Protein AF-A0A8J9ZWQ8-F1 (afdb_monomer)

Radius of gyration: 16.85 Å; Cα contacts (8 Å, |Δi|>4): 138; chains: 1; bounding box: 44×44×44 Å

Solvent-accessible surface area (backbone atoms only — not comparable to full-atom values): 8724 Å² total; per-residue (Å²): 135,84,80,81,70,55,63,13,58,52,50,50,51,45,38,50,33,54,51,45,50,61,70,50,85,50,65,69,58,27,54,50,35,48,54,53,41,52,55,50,52,50,56,45,47,76,70,72,50,76,64,68,82,73,40,86,46,36,65,58,46,37,50,35,52,33,36,50,51,52,41,52,53,52,48,54,55,27,60,79,69,71,50,80,50,73,67,45,54,34,42,59,53,44,54,59,56,47,48,51,49,45,53,51,44,27,49,54,38,24,62,74,72,48,87,81,77,92,82,64,91,63,68,82,68,89,62,69,47,64,57,50,56,28,44,78,53,74,34,52,66,50,51,55,61,40,68,56,76,75,82,125

Organism: Branchiostoma lanceolatum (NCBI:txid7740)

InterPro domains:
  IPR046163 Protein of unknown function DUF6165 [PF19662] (1-107)

pLDDT: mean 86.69, std 17.18, range [30.56, 98.44]

Foldseek 3Di:
DPPDDQPLVLLLLLLLLVVCLQPDPDVVSNVVSVVVNVVSQVVCVVVVDDRSCPQPLNVLSNLLSLLLVLLVVVLVVCVVVVNCDLVNVLSVQLNVLSVVVSVLSSVVSSCVGDDDDPDPPPPSDPRQGNCRSCVVSVNNVSSVSSPDRPPD

Nearest PDB structures (foldseek):
  1x91-assembly1_A  TM=2.378E-01  e=3.307E+00  Arabidopsis thaliana

Secondary structure (DSSP, 8-state):
------HHHHHHHHHHHHHHHHH---HHHHHHHHHHHHHHHHHHHHTTPPPGGGSTTHHHHHHHHHHHHHHHHHHHHHHHHT--SHHHHHHHHHHHHHHHHHHHHHHHHHHHHSS-----------PPPHHHHHHHTT-HHHHHHHH-----

Mean predicted aligned error: 6.16 Å

Structure (mmCIF, N/CA/C/O backbone):
data_AF-A0A8J9ZWQ8-F1
#
_entry.id   AF-A0A8J9ZWQ8-F1
#
loop_
_atom_site.group_PDB
_atom_site.id
_atom_site.type_symbol
_atom_site.label_atom_id
_atom_site.label_alt_id
_atom_site.label_comp_id
_atom_site.label_asym_id
_atom_site.label_entity_id
_atom_site.label_seq_id
_atom_site.pdbx_PDB_ins_code
_atom_site.Cartn_x
_atom_site.Cartn_y
_atom_site.Cartn_z
_atom_site.occupancy
_atom_site.B_iso_or_equiv
_atom_site.auth_seq_id
_atom_site.auth_comp_id
_atom_site.auth_asym_id
_atom_site.auth_atom_id
_atom_site.pdbx_PDB_model_num
ATOM 1 N N . MET A 1 1 ? 25.345 -6.148 -2.753 1.00 35.50 1 MET A N 1
ATOM 2 C CA . MET A 1 1 ? 24.313 -7.164 -3.053 1.00 35.50 1 MET A CA 1
ATOM 3 C C . MET A 1 1 ? 23.105 -6.445 -3.649 1.00 35.50 1 MET A C 1
ATOM 5 O O . MET A 1 1 ? 22.425 -5.748 -2.911 1.00 35.50 1 MET A O 1
ATOM 9 N N . LYS A 1 2 ? 22.891 -6.487 -4.974 1.00 43.28 2 LYS A N 1
ATOM 10 C CA . LYS A 1 2 ? 21.659 -5.942 -5.577 1.00 43.28 2 LYS A CA 1
ATOM 11 C C . LYS A 1 2 ? 20.569 -6.990 -5.384 1.00 43.28 2 LYS A C 1
ATOM 13 O O . LYS A 1 2 ? 20.572 -7.996 -6.087 1.00 43.28 2 LYS A O 1
ATOM 18 N N . VAL A 1 3 ? 19.697 -6.792 -4.400 1.00 38.78 3 VAL A N 1
ATOM 19 C CA . VAL A 1 3 ? 18.473 -7.591 -4.287 1.00 38.78 3 VAL A CA 1
ATOM 20 C C . VAL A 1 3 ? 17.659 -7.308 -5.550 1.00 38.78 3 VAL A C 1
ATOM 22 O O . VAL A 1 3 ? 17.254 -6.170 -5.777 1.00 38.78 3 VAL A O 1
ATOM 25 N N . LYS A 1 4 ? 17.496 -8.313 -6.417 1.00 70.12 4 LYS A N 1
ATOM 26 C CA . LYS A 1 4 ? 16.551 -8.234 -7.534 1.00 70.12 4 LYS A CA 1
ATOM 27 C C . LYS A 1 4 ? 15.160 -8.419 -6.939 1.00 70.12 4 LYS A C 1
ATOM 29 O O . LYS A 1 4 ? 14.829 -9.521 -6.516 1.00 70.12 4 LYS A O 1
ATOM 34 N N . LEU A 1 5 ? 14.392 -7.338 -6.855 1.00 77.31 5 LEU A N 1
ATOM 35 C CA . LEU A 1 5 ? 12.976 -7.422 -6.516 1.00 77.31 5 LEU A CA 1
ATOM 36 C C . LEU A 1 5 ? 12.197 -7.947 -7.736 1.00 77.31 5 LEU A C 1
ATOM 38 O O . LEU A 1 5 ? 12.502 -7.530 -8.858 1.00 77.31 5 LEU A O 1
ATOM 42 N N . PRO A 1 6 ? 11.216 -8.843 -7.544 1.00 88.12 6 PRO A N 1
ATOM 43 C CA . PRO A 1 6 ? 10.244 -9.192 -8.576 1.00 88.12 6 PRO A CA 1
ATOM 44 C C . PRO A 1 6 ? 9.558 -7.945 -9.167 1.00 88.12 6 PRO A C 1
ATOM 46 O O . PRO A 1 6 ? 9.318 -6.982 -8.433 1.00 88.12 6 PRO A O 1
ATOM 49 N N . PRO A 1 7 ? 9.188 -7.936 -10.464 1.00 90.69 7 PRO A N 1
ATOM 50 C CA . PRO A 1 7 ? 8.538 -6.778 -11.084 1.00 90.69 7 PRO A CA 1
ATOM 51 C C . PRO A 1 7 ? 7.264 -6.313 -10.363 1.00 90.69 7 PRO A C 1
ATOM 53 O O . PRO A 1 7 ? 7.023 -5.114 -10.258 1.00 90.69 7 PRO A O 1
ATOM 56 N N . GLY A 1 8 ? 6.476 -7.235 -9.802 1.00 93.00 8 GLY A N 1
ATOM 57 C CA . GLY A 1 8 ? 5.292 -6.883 -9.018 1.00 93.00 8 GLY A CA 1
ATOM 58 C C . GLY A 1 8 ? 5.610 -6.193 -7.691 1.00 93.00 8 GLY A C 1
ATOM 59 O O . GLY A 1 8 ? 4.873 -5.300 -7.289 1.00 93.00 8 GLY A O 1
ATOM 60 N N . ASP A 1 9 ? 6.721 -6.537 -7.030 1.00 94.81 9 ASP A N 1
ATOM 61 C CA . ASP A 1 9 ? 7.193 -5.810 -5.841 1.00 94.81 9 ASP A CA 1
ATOM 62 C C . ASP A 1 9 ? 7.654 -4.391 -6.190 1.00 94.81 9 ASP A C 1
ATOM 64 O O . ASP A 1 9 ? 7.462 -3.459 -5.409 1.00 94.81 9 ASP A O 1
ATOM 68 N N . VAL A 1 10 ? 8.244 -4.215 -7.375 1.00 94.88 10 VAL A N 1
ATOM 69 C CA . VAL A 1 10 ? 8.629 -2.893 -7.880 1.00 94.88 10 VAL A CA 1
ATOM 70 C C . VAL A 1 10 ? 7.393 -2.037 -8.165 1.00 94.88 10 VAL A C 1
ATOM 72 O O . VAL A 1 10 ? 7.358 -0.886 -7.735 1.00 94.88 10 VAL A O 1
ATOM 75 N N . LEU A 1 11 ? 6.363 -2.595 -8.809 1.00 95.06 11 LEU A N 1
ATOM 76 C CA . LEU A 1 11 ? 5.096 -1.891 -9.053 1.00 95.06 11 LEU A CA 1
ATOM 77 C C . LEU A 1 11 ? 4.370 -1.529 -7.758 1.00 95.06 11 LEU A C 1
ATOM 79 O O . LEU A 1 11 ? 3.935 -0.393 -7.596 1.00 95.06 11 LEU A O 1
ATOM 83 N N . ASP A 1 12 ? 4.281 -2.460 -6.809 1.00 97.56 12 ASP A N 1
ATOM 84 C CA . ASP A 1 12 ? 3.698 -2.203 -5.489 1.00 97.56 12 ASP A CA 1
ATOM 85 C C . ASP A 1 12 ? 4.397 -1.027 -4.803 1.00 97.56 12 ASP A C 1
ATOM 87 O O . ASP A 1 12 ? 3.756 -0.047 -4.417 1.00 97.56 12 ASP A O 1
ATOM 91 N N . LYS A 1 13 ? 5.734 -1.055 -4.768 1.00 97.69 13 LYS A N 1
ATOM 92 C CA . LYS A 1 13 ? 6.528 0.048 -4.230 1.00 97.69 13 LYS A CA 1
ATOM 93 C C . LYS A 1 13 ? 6.257 1.368 -4.957 1.00 97.69 13 LYS A C 1
ATOM 95 O O . LYS A 1 13 ? 6.104 2.389 -4.288 1.00 97.69 13 LYS A O 1
ATOM 100 N N . ALA A 1 14 ? 6.182 1.359 -6.287 1.00 97.31 14 ALA A N 1
ATOM 101 C CA . ALA A 1 14 ? 5.873 2.551 -7.070 1.00 97.31 14 ALA A CA 1
ATOM 102 C C . ALA A 1 14 ? 4.501 3.128 -6.684 1.00 97.31 14 ALA A C 1
ATOM 104 O O . ALA A 1 14 ? 4.416 4.308 -6.345 1.00 97.31 14 ALA A O 1
ATOM 105 N N . THR A 1 15 ? 3.450 2.303 -6.615 1.00 97.69 15 THR A N 1
ATOM 106 C CA . THR A 1 15 ? 2.105 2.770 -6.226 1.00 97.69 15 THR A CA 1
ATOM 107 C C . THR A 1 15 ? 2.061 3.339 -4.803 1.00 97.69 15 THR A C 1
ATOM 109 O O . THR A 1 15 ? 1.419 4.364 -4.573 1.00 97.69 15 THR A O 1
ATOM 112 N N . ILE A 1 16 ? 2.805 2.757 -3.853 1.00 98.00 16 ILE A N 1
ATOM 113 C CA . ILE A 1 16 ? 2.945 3.305 -2.493 1.00 98.00 16 ILE A CA 1
ATOM 114 C C . ILE A 1 16 ? 3.622 4.681 -2.523 1.00 98.00 16 ILE A C 1
ATOM 116 O O . ILE A 1 16 ? 3.188 5.594 -1.820 1.00 98.00 16 ILE A O 1
ATOM 120 N N . LEU A 1 17 ? 4.686 4.847 -3.314 1.00 97.75 17 LEU A N 1
ATOM 121 C CA . LEU A 1 17 ? 5.378 6.131 -3.451 1.00 97.75 17 LEU A CA 1
ATOM 122 C C . LEU A 1 17 ? 4.485 7.188 -4.116 1.00 97.75 17 LEU A C 1
ATOM 124 O O . LEU A 1 17 ? 4.472 8.323 -3.648 1.00 97.75 17 LEU A O 1
ATOM 128 N N . HIS A 1 18 ? 3.681 6.820 -5.118 1.00 96.00 18 HIS A N 1
ATOM 129 C CA . HIS A 1 18 ? 2.662 7.709 -5.690 1.00 96.00 18 HIS A CA 1
ATOM 130 C C . HIS A 1 18 ? 1.683 8.207 -4.622 1.00 96.00 18 HIS A C 1
ATOM 132 O O . HIS A 1 18 ? 1.495 9.410 -4.472 1.00 96.00 18 HIS A O 1
ATOM 138 N N . ILE A 1 19 ? 1.119 7.298 -3.822 1.00 95.88 19 ILE A N 1
ATOM 139 C CA . ILE A 1 19 ? 0.172 7.659 -2.755 1.00 95.88 19 ILE A CA 1
ATOM 140 C C . ILE A 1 19 ? 0.840 8.557 -1.712 1.00 95.88 19 ILE A C 1
ATOM 142 O O . ILE A 1 19 ? 0.256 9.550 -1.287 1.00 95.88 19 ILE A O 1
ATOM 146 N N . LYS A 1 20 ? 2.081 8.252 -1.317 1.00 95.56 20 LYS A N 1
ATOM 147 C CA . LYS A 1 20 ? 2.845 9.099 -0.393 1.00 95.56 20 LYS A CA 1
ATOM 148 C C . LYS A 1 20 ? 3.087 10.496 -0.966 1.00 95.56 20 LYS A C 1
ATOM 150 O O . LYS A 1 20 ? 2.975 11.465 -0.229 1.00 95.56 20 LYS A O 1
ATOM 155 N N . ALA A 1 21 ? 3.400 10.612 -2.254 1.00 95.12 21 ALA A N 1
ATOM 156 C CA . ALA A 1 21 ? 3.609 11.906 -2.899 1.00 95.12 21 ALA A CA 1
ATOM 157 C C . ALA A 1 21 ? 2.328 12.756 -2.966 1.00 95.12 21 ALA A C 1
ATOM 159 O O . ALA A 1 21 ? 2.430 13.977 -3.041 1.00 95.12 21 ALA A O 1
ATOM 160 N N . GLU A 1 22 ? 1.153 12.120 -2.951 1.00 93.00 22 GLU A N 1
ATOM 161 C CA . GLU A 1 22 ? -0.150 12.791 -2.906 1.00 93.00 22 GLU A CA 1
ATOM 162 C C . GLU A 1 22 ? -0.618 13.130 -1.485 1.00 93.00 22 GLU A C 1
ATOM 164 O O . GLU A 1 22 ? -1.314 14.121 -1.303 1.00 93.00 22 GLU A O 1
ATOM 169 N N . ARG A 1 23 ? -0.294 12.292 -0.490 1.00 90.94 23 ARG A N 1
ATOM 170 C CA . ARG A 1 23 ? -0.867 12.376 0.868 1.00 90.94 23 ARG A CA 1
ATOM 171 C C . ARG A 1 23 ? 0.049 12.989 1.926 1.00 90.94 23 ARG A C 1
ATOM 173 O O . ARG A 1 23 ? -0.414 13.255 3.028 1.00 90.94 23 ARG A O 1
ATOM 180 N N . LEU A 1 24 ? 1.344 13.140 1.658 1.00 92.38 24 LEU A N 1
ATOM 181 C CA . LEU A 1 24 ? 2.263 13.767 2.610 1.00 92.38 24 LEU A CA 1
ATOM 182 C C . LEU A 1 24 ? 2.184 15.294 2.514 1.00 92.38 24 LEU A C 1
ATOM 184 O O . LEU A 1 24 ? 2.327 15.849 1.430 1.00 92.38 24 LEU A O 1
ATOM 188 N N . ASP A 1 25 ? 2.074 15.961 3.663 1.00 92.38 25 ASP A N 1
ATOM 189 C CA . ASP A 1 25 ? 2.046 17.432 3.734 1.00 92.38 25 ASP A CA 1
ATOM 190 C C . ASP A 1 25 ? 3.443 18.071 3.808 1.00 92.38 25 ASP A C 1
ATOM 192 O O . ASP A 1 25 ? 3.629 19.241 3.489 1.00 92.38 25 ASP A O 1
ATOM 196 N N . ASP A 1 26 ? 4.439 17.310 4.263 1.00 96.50 26 ASP A N 1
ATOM 197 C CA . ASP A 1 26 ? 5.809 17.773 4.498 1.00 96.50 26 ASP A CA 1
ATOM 198 C C . ASP A 1 26 ? 6.587 17.860 3.166 1.00 96.50 26 ASP A C 1
ATOM 200 O O . ASP A 1 26 ? 6.881 16.812 2.571 1.00 96.50 26 ASP A O 1
ATOM 204 N N . PRO A 1 27 ? 6.952 19.069 2.688 1.00 94.75 27 PRO A N 1
ATOM 205 C CA . PRO A 1 27 ? 7.553 19.249 1.367 1.00 94.75 27 PRO A CA 1
ATOM 206 C C . PRO A 1 27 ? 8.881 18.510 1.188 1.00 94.75 27 PRO A C 1
ATOM 208 O O . PRO A 1 27 ? 9.154 17.994 0.102 1.00 94.75 27 PRO A O 1
ATOM 211 N N . ASP A 1 28 ? 9.688 18.405 2.246 1.00 96.75 28 ASP A N 1
ATOM 212 C CA . ASP A 1 28 ? 10.975 17.713 2.194 1.00 96.75 28 ASP A CA 1
ATOM 213 C C . ASP A 1 28 ? 10.765 16.200 2.066 1.00 96.75 28 ASP A C 1
ATOM 215 O O . ASP A 1 28 ? 11.451 15.519 1.293 1.00 96.75 28 ASP A O 1
ATOM 219 N N . LYS A 1 29 ? 9.762 15.651 2.765 1.00 95.69 29 LYS A N 1
ATOM 220 C CA . LYS A 1 29 ? 9.379 14.239 2.607 1.00 95.69 29 LYS A CA 1
ATOM 221 C C . LYS A 1 29 ? 8.788 13.965 1.228 1.00 95.69 29 LYS A C 1
ATOM 223 O O . LYS A 1 29 ? 9.138 12.948 0.630 1.00 95.69 29 LYS A O 1
ATOM 228 N N . VAL A 1 30 ? 7.954 14.862 0.700 1.00 96.94 30 VAL A N 1
ATOM 229 C CA . VAL A 1 30 ? 7.412 14.751 -0.664 1.00 96.94 30 VAL A CA 1
ATOM 230 C C . VAL A 1 30 ? 8.542 14.760 -1.694 1.00 96.94 30 VAL A C 1
ATOM 232 O O . VAL A 1 30 ? 8.575 13.898 -2.572 1.00 96.94 30 VAL A O 1
ATOM 235 N N . ALA A 1 31 ? 9.510 15.673 -1.569 1.00 96.94 31 ALA A N 1
ATOM 236 C CA . ALA A 1 31 ? 10.670 15.729 -2.457 1.00 96.94 31 ALA A CA 1
ATOM 237 C C . ALA A 1 31 ? 11.500 14.435 -2.404 1.00 96.94 31 ALA A C 1
ATOM 239 O O . ALA A 1 31 ? 11.929 13.927 -3.441 1.00 96.94 31 ALA A O 1
ATOM 240 N N . ASN A 1 32 ? 11.693 13.856 -1.216 1.00 97.44 32 ASN A N 1
ATOM 241 C CA . ASN A 1 32 ? 12.379 12.570 -1.062 1.00 97.44 32 ASN A CA 1
ATOM 242 C C . ASN A 1 32 ? 11.629 11.421 -1.745 1.00 97.44 32 ASN A C 1
ATOM 244 O O . ASN A 1 32 ? 12.242 10.649 -2.480 1.00 97.44 32 ASN A O 1
ATOM 248 N N . VAL A 1 33 ? 10.312 11.338 -1.547 1.00 97.69 33 VAL A N 1
ATOM 249 C CA . VAL A 1 33 ? 9.458 10.316 -2.169 1.00 97.69 33 VAL A CA 1
ATOM 250 C C . VAL A 1 33 ? 9.470 10.433 -3.692 1.00 97.69 33 VAL A C 1
ATOM 252 O O . VAL A 1 33 ? 9.600 9.420 -4.375 1.00 97.69 33 VAL A O 1
ATOM 255 N N . ARG A 1 34 ? 9.395 11.654 -4.236 1.00 97.25 34 ARG A N 1
ATOM 256 C CA . ARG A 1 34 ? 9.457 11.891 -5.687 1.00 97.25 34 ARG A CA 1
ATOM 257 C C . ARG A 1 34 ? 10.797 11.469 -6.283 1.00 97.25 34 ARG A C 1
ATOM 259 O O . ARG A 1 34 ? 10.800 10.779 -7.294 1.00 97.25 34 ARG A O 1
ATOM 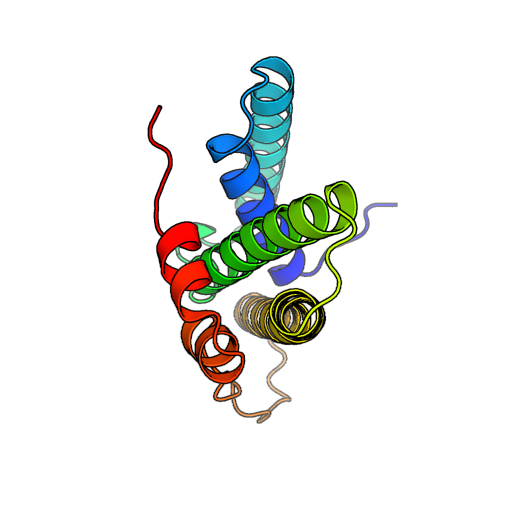266 N N . ARG A 1 35 ? 11.917 11.795 -5.627 1.00 97.81 35 ARG A N 1
ATOM 267 C CA . ARG A 1 35 ? 13.249 11.333 -6.062 1.00 97.81 35 ARG A CA 1
ATOM 268 C C . ARG A 1 35 ? 13.365 9.810 -6.048 1.00 97.81 35 ARG A C 1
ATOM 270 O O . ARG A 1 35 ? 13.973 9.230 -6.943 1.00 97.81 35 ARG A O 1
ATOM 277 N N . GLU A 1 36 ? 12.801 9.155 -5.035 1.00 97.50 36 GLU A N 1
ATOM 278 C CA . GLU A 1 36 ? 12.790 7.692 -4.965 1.00 97.50 36 GLU A CA 1
ATOM 279 C C . GLU A 1 36 ? 11.936 7.074 -6.080 1.00 97.50 36 GLU A C 1
ATOM 281 O O . GLU A 1 36 ? 12.361 6.099 -6.700 1.00 97.50 36 GLU A O 1
ATOM 286 N N . LEU A 1 37 ? 10.767 7.656 -6.358 1.00 96.56 37 LEU A N 1
ATOM 287 C CA . LEU A 1 37 ? 9.891 7.235 -7.448 1.00 96.56 37 LEU A CA 1
ATOM 288 C C . LEU A 1 37 ? 10.571 7.416 -8.811 1.00 96.56 37 LEU A C 1
ATOM 290 O O . LEU A 1 37 ? 10.607 6.469 -9.586 1.00 96.56 37 LEU A O 1
ATOM 294 N N . GLU A 1 38 ? 11.188 8.572 -9.074 1.00 96.38 38 GLU A N 1
ATOM 295 C CA . GLU A 1 38 ? 11.959 8.818 -10.302 1.00 96.38 38 GLU A CA 1
ATOM 296 C C . GLU A 1 38 ? 13.077 7.791 -10.491 1.00 96.38 38 GLU A C 1
ATOM 298 O O . GLU A 1 38 ? 13.196 7.200 -11.563 1.00 96.38 38 GLU A O 1
ATOM 303 N N . ALA A 1 39 ? 13.865 7.521 -9.445 1.00 95.50 39 ALA A N 1
ATOM 304 C CA . ALA A 1 39 ? 14.937 6.530 -9.511 1.00 95.50 39 ALA A CA 1
ATOM 305 C C . ALA A 1 39 ? 14.404 5.112 -9.791 1.00 95.50 39 ALA A C 1
ATOM 307 O O . ALA A 1 39 ? 15.038 4.336 -10.513 1.00 95.50 39 ALA A O 1
ATOM 308 N N . LEU A 1 40 ? 13.240 4.765 -9.231 1.00 95.06 40 LEU A N 1
ATOM 309 C CA . LEU A 1 40 ? 12.582 3.481 -9.461 1.00 95.06 40 LEU A CA 1
ATOM 310 C C . LEU A 1 40 ? 12.069 3.365 -10.904 1.00 95.06 40 LEU A C 1
ATOM 312 O O . LEU A 1 40 ? 12.319 2.350 -11.558 1.00 95.06 40 LEU A O 1
ATOM 316 N N . THR A 1 41 ? 11.415 4.410 -11.412 1.00 93.44 41 THR A N 1
ATOM 317 C CA . THR A 1 41 ? 10.897 4.490 -12.785 1.00 93.44 41 THR A CA 1
A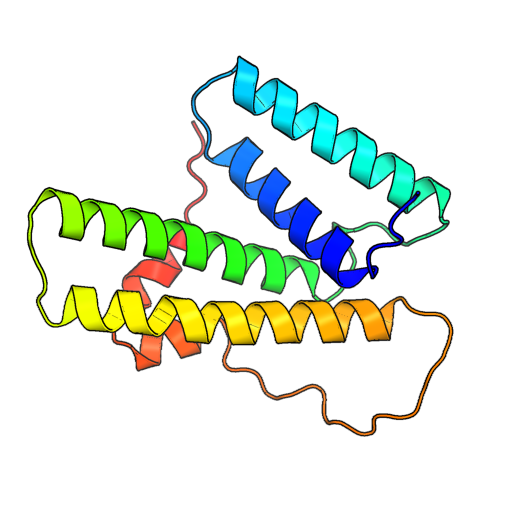TOM 318 C C . THR A 1 41 ? 12.020 4.479 -13.817 1.00 93.44 41 THR A C 1
ATOM 320 O O . THR A 1 41 ? 11.940 3.766 -14.818 1.00 93.44 41 THR A O 1
ATOM 323 N N . GLU A 1 42 ? 13.121 5.184 -13.556 1.00 93.50 42 GLU A N 1
ATOM 324 C CA . GLU A 1 42 ? 14.296 5.169 -14.426 1.00 93.50 42 GLU A CA 1
ATOM 325 C C . GLU A 1 42 ? 14.932 3.771 -14.476 1.00 93.50 42 GLU A C 1
ATOM 327 O O . GLU A 1 42 ? 15.253 3.267 -15.555 1.00 93.50 42 GLU A O 1
ATOM 332 N N . ALA A 1 43 ? 15.092 3.107 -13.326 1.00 91.69 43 ALA A N 1
ATOM 333 C CA . ALA A 1 43 ? 15.624 1.747 -13.274 1.00 91.69 43 ALA A CA 1
ATOM 334 C C . ALA A 1 43 ? 14.729 0.750 -14.030 1.00 91.69 43 ALA A C 1
ATOM 336 O O . ALA A 1 43 ? 15.238 -0.091 -14.769 1.00 91.69 43 ALA A O 1
ATOM 337 N N . TRP A 1 44 ? 13.410 0.868 -13.880 1.00 91.75 44 TRP A N 1
ATOM 338 C CA . TRP A 1 44 ? 12.418 0.063 -14.591 1.00 91.75 44 TRP A CA 1
ATOM 339 C C . TRP A 1 44 ? 12.486 0.248 -16.109 1.00 91.75 44 TRP A C 1
ATOM 341 O O . TRP A 1 44 ? 12.588 -0.731 -16.850 1.00 91.75 44 TRP A O 1
ATOM 351 N N . SER A 1 45 ? 12.522 1.500 -16.569 1.00 89.44 45 SER A N 1
ATOM 352 C CA . SER A 1 45 ? 12.637 1.836 -17.989 1.00 89.44 45 SER A CA 1
ATOM 353 C C . SER A 1 45 ? 13.950 1.325 -18.593 1.00 89.44 45 SER A C 1
ATOM 355 O O . SER A 1 45 ? 13.948 0.712 -19.660 1.00 89.44 45 SER A O 1
ATOM 357 N N . LYS A 1 46 ? 15.076 1.459 -17.874 1.00 90.25 46 LYS A N 1
ATOM 358 C CA . LYS A 1 46 ? 16.385 0.914 -18.291 1.00 90.25 46 LYS A CA 1
ATOM 359 C C . LYS A 1 46 ? 16.388 -0.607 -18.471 1.00 90.25 46 LYS A C 1
ATOM 361 O O . LY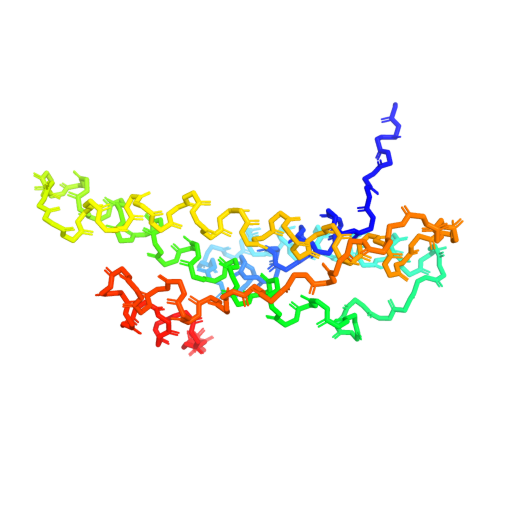S A 1 46 ? 17.242 -1.126 -19.185 1.00 90.25 46 LYS A O 1
ATOM 366 N N . HIS A 1 47 ? 15.457 -1.320 -17.838 1.00 86.69 47 HIS A N 1
ATOM 367 C CA . HIS A 1 47 ? 15.268 -2.757 -18.026 1.00 86.69 47 HIS A CA 1
ATOM 368 C C . HIS A 1 47 ? 14.393 -3.116 -19.241 1.00 86.69 47 HIS A C 1
ATOM 370 O O . HIS A 1 47 ? 14.172 -4.300 -19.481 1.00 86.69 47 HIS A O 1
ATOM 376 N N . GLY A 1 48 ? 13.945 -2.133 -20.032 1.00 83.50 48 GLY A N 1
ATOM 377 C CA . GLY A 1 48 ? 13.138 -2.349 -21.238 1.00 83.50 48 GLY A CA 1
ATOM 378 C C . GLY A 1 48 ? 11.679 -2.704 -20.948 1.00 83.50 48 GLY A C 1
ATOM 379 O O . GLY A 1 48 ? 11.014 -3.298 -21.792 1.00 83.50 48 GLY A O 1
ATOM 380 N N . MET A 1 49 ? 11.195 -2.381 -19.749 1.00 85.62 49 MET A N 1
ATOM 381 C CA . MET A 1 49 ? 9.825 -2.657 -19.322 1.00 85.62 49 MET A CA 1
ATOM 382 C C . MET A 1 49 ? 8.851 -1.612 -19.892 1.00 85.62 49 MET A C 1
ATOM 384 O O . MET A 1 49 ? 9.240 -0.479 -20.173 1.00 85.62 49 MET A O 1
ATOM 388 N N . VAL A 1 50 ? 7.576 -1.989 -20.033 1.00 88.56 50 VAL A N 1
ATOM 389 C CA . VAL A 1 50 ? 6.476 -1.077 -20.414 1.00 88.56 50 VAL A CA 1
ATOM 390 C C . VAL A 1 50 ? 6.276 0.035 -19.380 1.00 88.56 50 VAL A C 1
ATOM 392 O O . VAL A 1 50 ? 6.755 -0.091 -18.258 1.00 88.56 50 VAL A O 1
ATOM 395 N N . GLU A 1 51 ? 5.546 1.106 -19.702 1.00 92.00 51 GLU A N 1
ATOM 396 C CA . GLU A 1 51 ? 5.185 2.126 -18.701 1.00 92.00 51 GLU A CA 1
ATOM 397 C C . GLU A 1 51 ? 4.483 1.478 -17.497 1.00 92.00 51 GLU A C 1
ATOM 399 O O . GLU A 1 51 ? 3.612 0.622 -17.678 1.00 92.00 51 GLU A O 1
ATOM 404 N N . MET A 1 52 ? 4.868 1.847 -16.269 1.00 92.88 52 MET A N 1
ATOM 405 C CA . MET A 1 52 ? 4.361 1.191 -15.054 1.00 92.88 52 MET A CA 1
ATOM 406 C C . MET A 1 52 ? 2.836 1.295 -14.951 1.00 92.88 52 MET A C 1
ATOM 408 O O . MET A 1 52 ? 2.163 0.313 -14.646 1.00 92.88 52 MET A O 1
ATOM 412 N N . GLU A 1 53 ? 2.298 2.465 -15.284 1.00 92.19 53 GLU A N 1
ATOM 413 C CA . GLU A 1 53 ? 0.876 2.798 -15.281 1.00 92.19 53 GLU A CA 1
ATOM 414 C C . GLU A 1 53 ? 0.071 1.994 -16.311 1.00 92.19 53 GLU A C 1
ATOM 416 O O . GLU A 1 53 ? -1.141 1.843 -16.166 1.00 92.19 53 GLU A O 1
ATOM 421 N N . SER A 1 54 ? 0.736 1.459 -17.342 1.00 89.81 54 SER A N 1
ATOM 422 C CA . SER A 1 54 ? 0.108 0.624 -18.374 1.00 89.81 54 SER A CA 1
ATOM 423 C C . SER A 1 54 ? -0.029 -0.848 -17.967 1.00 89.81 54 SER A C 1
ATOM 425 O O . SER A 1 54 ? -0.710 -1.622 -18.644 1.00 89.81 54 SER A O 1
ATOM 427 N N . VAL A 1 55 ? 0.603 -1.260 -16.862 1.00 89.50 55 VAL A N 1
ATOM 428 C CA . VAL A 1 55 ? 0.495 -2.629 -16.351 1.00 89.50 55 VAL A CA 1
ATOM 429 C C . VAL A 1 55 ? -0.915 -2.857 -15.803 1.00 89.50 55 VAL A C 1
ATOM 431 O O . VAL A 1 55 ? -1.413 -2.065 -15.010 1.00 89.50 55 VAL A O 1
ATOM 434 N N . GLY A 1 56 ? -1.561 -3.962 -16.193 1.00 87.75 56 GLY A N 1
ATOM 435 C CA . GLY A 1 56 ? -2.970 -4.226 -15.865 1.00 87.75 56 GLY A CA 1
ATOM 436 C C . GLY A 1 56 ? -3.291 -4.203 -14.365 1.00 87.75 56 GLY A C 1
ATOM 437 O O . GLY A 1 56 ? -4.379 -3.796 -13.968 1.00 87.75 56 GLY A O 1
ATOM 438 N N . GLU A 1 57 ? -2.337 -4.590 -13.521 1.00 92.31 57 GLU A N 1
ATOM 439 C CA . GLU A 1 57 ? -2.478 -4.607 -12.065 1.00 92.31 57 GLU A CA 1
ATOM 440 C C . GLU A 1 57 ? -2.230 -3.238 -11.400 1.00 92.31 57 GLU A C 1
ATOM 442 O O . GLU A 1 57 ? -2.496 -3.096 -10.207 1.00 92.31 57 GLU A O 1
ATOM 447 N N . TRP A 1 58 ? -1.755 -2.220 -12.133 1.00 93.31 58 TRP A N 1
ATOM 448 C CA . TRP A 1 58 ? -1.397 -0.906 -11.581 1.00 93.31 58 TRP A CA 1
ATOM 449 C C . TRP A 1 58 ? -2.551 -0.244 -10.826 1.00 93.31 58 TRP A C 1
ATOM 451 O O . TRP A 1 58 ? -2.410 0.122 -9.659 1.00 93.31 58 TRP A O 1
ATOM 461 N N . ALA A 1 59 ? -3.711 -0.113 -11.476 1.00 92.31 59 ALA A N 1
ATOM 462 C CA . ALA A 1 59 ? -4.865 0.563 -10.889 1.00 92.31 59 ALA A CA 1
ATOM 463 C C . ALA A 1 59 ? -5.371 -0.158 -9.630 1.00 92.31 59 ALA A C 1
ATOM 465 O O . ALA A 1 59 ? -5.689 0.488 -8.634 1.00 92.31 59 ALA A O 1
ATOM 466 N N . ALA A 1 60 ? -5.378 -1.493 -9.647 1.00 92.81 60 ALA A N 1
ATOM 467 C CA . ALA A 1 60 ? -5.792 -2.304 -8.507 1.00 92.81 60 ALA A CA 1
ATOM 468 C C . ALA A 1 60 ? -4.788 -2.220 -7.343 1.00 92.81 60 ALA A C 1
ATOM 470 O O . ALA A 1 60 ? -5.199 -2.112 -6.188 1.00 92.81 60 ALA A O 1
ATOM 471 N N . LEU A 1 61 ? -3.478 -2.206 -7.631 1.00 95.75 61 LEU A N 1
ATOM 472 C CA . LEU A 1 61 ? -2.430 -1.987 -6.626 1.00 95.75 61 LEU A CA 1
ATOM 473 C C . LEU A 1 61 ? -2.549 -0.602 -5.985 1.00 95.75 61 LEU A C 1
ATOM 475 O O . LEU A 1 61 ? -2.427 -0.464 -4.768 1.00 95.75 61 LEU A O 1
ATOM 479 N N . LEU A 1 62 ? -2.839 0.422 -6.788 1.00 94.75 62 LEU A N 1
ATOM 480 C CA . LEU A 1 62 ? -3.085 1.767 -6.288 1.00 94.75 62 LEU A CA 1
ATOM 481 C C . LEU A 1 62 ? -4.342 1.807 -5.403 1.00 94.75 62 LEU A C 1
ATOM 483 O O . LEU A 1 62 ? -4.309 2.387 -4.321 1.00 94.75 62 LEU A O 1
ATOM 487 N N . GLU A 1 63 ? -5.431 1.163 -5.826 1.00 94.31 63 GLU A N 1
ATOM 488 C CA . GLU A 1 63 ? -6.686 1.099 -5.069 1.00 94.31 63 GLU A CA 1
ATOM 489 C C . GLU A 1 63 ? -6.507 0.393 -3.717 1.00 94.31 63 GLU A C 1
ATOM 491 O O . GLU A 1 63 ? -6.882 0.949 -2.681 1.00 94.31 63 GLU A O 1
ATOM 496 N N . VAL A 1 64 ? -5.892 -0.797 -3.696 1.00 95.88 64 VAL A N 1
ATOM 497 C CA . VAL A 1 64 ? -5.677 -1.544 -2.447 1.00 95.88 64 VAL A CA 1
ATOM 498 C C . VAL A 1 64 ? -4.727 -0.799 -1.509 1.00 95.88 64 VAL A C 1
ATOM 500 O O . VAL A 1 64 ? -5.017 -0.699 -0.319 1.00 95.88 64 VAL A O 1
ATOM 503 N N . ASN A 1 65 ? -3.644 -0.196 -2.017 1.00 97.62 65 ASN A N 1
ATOM 504 C CA . ASN A 1 65 ? -2.714 0.564 -1.178 1.00 97.62 65 ASN A CA 1
ATO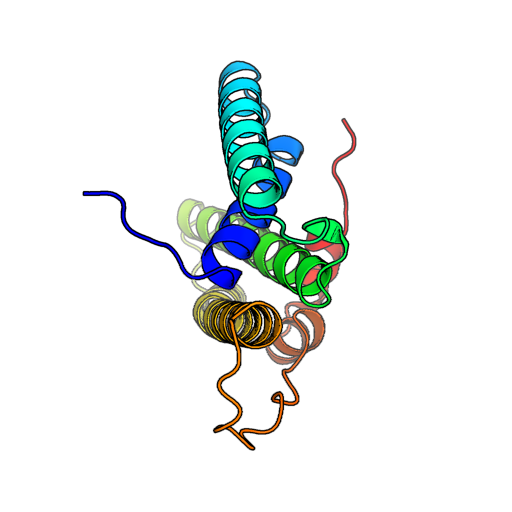M 505 C C . ASN A 1 65 ? -3.365 1.842 -0.607 1.00 97.62 65 ASN A C 1
ATOM 507 O O . ASN A 1 65 ? -3.09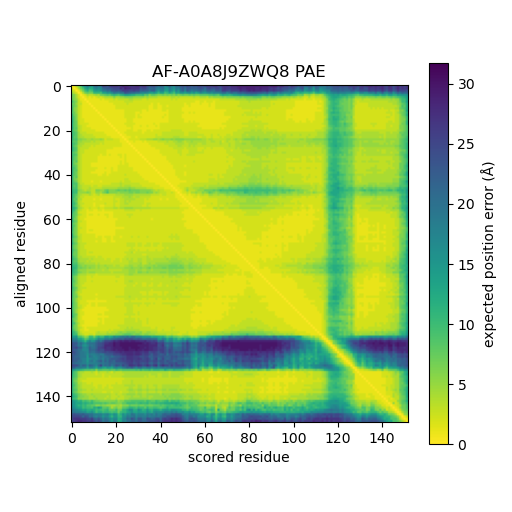3 2.196 0.541 1.00 97.62 65 ASN A O 1
ATOM 511 N N . ARG A 1 66 ? -4.275 2.504 -1.340 1.00 96.00 66 ARG A N 1
ATOM 512 C CA . ARG A 1 66 ? -5.067 3.630 -0.802 1.00 96.00 66 ARG A CA 1
ATOM 513 C C . ARG A 1 66 ? -6.026 3.177 0.294 1.00 96.00 66 ARG A C 1
ATOM 515 O O . ARG A 1 66 ? -6.104 3.827 1.333 1.00 96.00 66 ARG A O 1
ATOM 522 N N . ALA A 1 67 ? -6.729 2.064 0.089 1.00 96.44 67 ALA A N 1
ATOM 523 C CA . ALA A 1 67 ? -7.608 1.504 1.111 1.00 96.44 67 ALA A CA 1
ATOM 524 C C . ALA A 1 67 ? -6.830 1.115 2.374 1.00 96.44 67 ALA A C 1
ATOM 526 O O . ALA A 1 67 ? -7.258 1.449 3.475 1.00 96.44 67 ALA A O 1
ATOM 527 N N . MET A 1 68 ? -5.661 0.483 2.225 1.00 97.19 68 MET A N 1
ATOM 528 C CA . MET A 1 68 ? -4.784 0.157 3.353 1.00 97.19 68 MET A CA 1
ATOM 529 C C . MET A 1 68 ? -4.359 1.410 4.127 1.00 97.19 68 MET A C 1
ATOM 531 O O . MET A 1 68 ? -4.424 1.398 5.352 1.00 97.19 68 MET A O 1
ATOM 535 N N . TRP A 1 69 ? -4.006 2.505 3.442 1.00 96.50 69 TRP A N 1
ATOM 536 C CA . TRP A 1 69 ? -3.683 3.779 4.097 1.00 96.50 69 TRP A CA 1
ATOM 537 C C . TRP A 1 69 ? -4.844 4.294 4.961 1.00 96.50 69 TRP A C 1
ATOM 539 O O . TRP A 1 69 ? -4.649 4.594 6.136 1.00 96.50 69 TRP A O 1
ATOM 549 N N . VAL A 1 70 ? -6.062 4.345 4.408 1.00 96.56 70 VAL A N 1
ATOM 550 C CA . VAL A 1 70 ? -7.257 4.807 5.141 1.00 96.56 70 VAL A CA 1
ATOM 551 C C . VAL A 1 70 ? -7.582 3.881 6.320 1.00 96.56 70 VAL A C 1
ATOM 553 O O . VAL A 1 70 ? -7.928 4.358 7.400 1.00 96.56 70 VAL A O 1
ATOM 556 N N . VAL A 1 71 ? -7.442 2.562 6.144 1.00 97.62 71 VAL A N 1
ATOM 557 C CA . VAL A 1 71 ? -7.6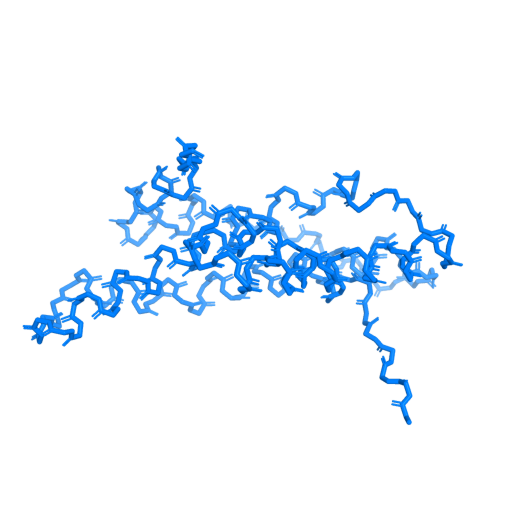19 1.582 7.229 1.00 97.62 71 VAL A CA 1
ATOM 558 C C . VAL A 1 71 ? -6.610 1.824 8.352 1.00 97.62 71 VAL A C 1
ATOM 560 O O . VAL A 1 71 ? -7.003 1.852 9.516 1.00 97.62 71 VAL A O 1
ATOM 563 N N . GLU A 1 72 ? -5.332 2.037 8.029 1.00 96.94 72 GLU A N 1
ATOM 564 C CA . GLU A 1 72 ? -4.297 2.335 9.024 1.00 96.94 72 GLU A CA 1
ATOM 565 C C . GLU A 1 72 ? -4.563 3.649 9.767 1.00 96.94 72 GLU A C 1
ATOM 567 O O . GLU A 1 72 ? -4.413 3.703 10.988 1.00 96.94 72 GLU A O 1
ATOM 572 N N . GLU A 1 73 ? -4.976 4.704 9.064 1.00 96.06 73 GLU A N 1
ATOM 573 C CA . GLU A 1 73 ? -5.342 5.981 9.688 1.00 96.06 73 GLU A CA 1
ATOM 574 C C . GLU A 1 73 ? -6.531 5.823 10.638 1.00 96.06 73 GLU A C 1
ATOM 576 O O . GLU A 1 73 ? -6.484 6.298 11.775 1.00 96.06 73 GLU A O 1
ATOM 581 N N . ALA A 1 74 ? -7.571 5.104 10.213 1.00 97.19 74 ALA A N 1
ATOM 582 C CA . ALA A 1 74 ? -8.738 4.837 11.042 1.00 97.19 74 ALA A CA 1
ATOM 583 C C . ALA A 1 74 ? -8.384 3.992 12.278 1.00 97.19 74 ALA A C 1
ATOM 585 O O . ALA A 1 74 ? -8.864 4.289 13.375 1.00 97.19 74 ALA A O 1
ATOM 586 N N . LEU A 1 75 ? -7.515 2.985 12.131 1.00 98.12 75 LEU A N 1
ATOM 587 C CA . LEU A 1 75 ? -7.006 2.190 13.253 1.00 98.12 75 LEU A CA 1
ATOM 588 C C . LEU A 1 75 ? -6.248 3.061 14.256 1.00 98.12 75 LEU A C 1
ATOM 590 O O . LEU A 1 75 ? -6.597 3.052 15.433 1.00 98.12 75 LEU A O 1
ATOM 594 N N . ARG A 1 76 ? -5.291 3.882 13.799 1.00 98.00 76 ARG A N 1
ATOM 595 C CA . ARG A 1 76 ? -4.542 4.810 14.671 1.00 98.00 76 ARG A CA 1
ATOM 596 C C . ARG A 1 76 ? -5.465 5.799 15.386 1.00 98.00 76 ARG A C 1
ATOM 598 O O . ARG A 1 76 ? -5.231 6.141 16.544 1.00 98.00 76 ARG A O 1
ATOM 605 N N . ALA A 1 77 ? -6.524 6.256 14.718 1.00 97.62 77 ALA A N 1
ATOM 606 C CA . ALA A 1 77 ? -7.509 7.151 15.313 1.00 97.62 77 ALA A CA 1
ATOM 607 C C . ALA A 1 77 ? -8.339 6.457 16.409 1.00 97.62 77 ALA A C 1
ATOM 609 O O . ALA A 1 77 ? -8.616 7.065 17.438 1.00 97.62 77 ALA A O 1
ATOM 610 N N . HIS A 1 78 ? -8.735 5.198 16.216 1.00 97.94 78 HIS A N 1
ATOM 611 C CA . HIS A 1 78 ? -9.396 4.414 17.263 1.00 97.94 78 HIS A CA 1
ATOM 612 C C . HIS A 1 78 ? -8.456 4.107 18.437 1.00 97.94 78 HIS A C 1
ATOM 614 O O . HIS A 1 78 ? -8.862 4.263 19.588 1.00 97.94 78 HIS A O 1
ATOM 620 N N . GLU A 1 79 ? -7.197 3.746 18.164 1.00 97.62 79 GLU A N 1
ATOM 621 C CA . GLU A 1 79 ? -6.181 3.508 19.198 1.00 97.62 79 GLU A CA 1
ATOM 622 C C . GLU A 1 79 ? -5.946 4.747 20.066 1.00 97.62 79 GLU A C 1
ATOM 624 O O . GLU A 1 79 ? -5.930 4.637 21.291 1.00 97.62 79 GLU A O 1
ATOM 629 N N . SER A 1 80 ? -5.829 5.936 19.464 1.00 98.00 80 SER A N 1
ATOM 630 C CA . SER A 1 80 ? -5.602 7.180 20.215 1.00 98.00 80 SER A CA 1
ATOM 631 C C . SER A 1 80 ? -6.773 7.569 21.122 1.00 98.00 80 SER A C 1
ATOM 633 O O . SER A 1 80 ? -6.567 8.247 22.129 1.00 98.00 80 SER A O 1
ATOM 635 N N . ARG A 1 81 ? -7.991 7.115 20.797 1.00 97.94 81 ARG A N 1
ATOM 636 C CA . ARG A 1 81 ? -9.196 7.289 21.623 1.00 97.94 81 ARG A CA 1
ATOM 637 C C . ARG A 1 81 ? -9.460 6.118 22.577 1.00 97.94 81 ARG A C 1
ATOM 639 O O . ARG A 1 81 ? -10.350 6.222 23.415 1.00 97.94 81 ARG A O 1
ATOM 646 N N . GLY A 1 82 ? -8.714 5.016 22.468 1.00 97.56 82 GLY A N 1
ATOM 647 C CA . GLY A 1 82 ? -8.955 3.791 23.239 1.00 97.56 82 GLY A CA 1
ATOM 648 C C . GLY A 1 82 ? -10.260 3.071 22.871 1.00 97.56 82 GLY A C 1
ATOM 649 O O . GLY A 1 82 ? -10.860 2.403 23.711 1.00 97.56 82 GLY A O 1
ATOM 650 N N . GLU A 1 83 ? -10.734 3.225 21.634 1.00 97.81 83 GLU A N 1
ATOM 651 C CA . GLU A 1 83 ? -12.010 2.680 21.163 1.00 97.81 83 GLU A CA 1
ATOM 652 C C . GLU A 1 83 ? -11.817 1.357 20.409 1.00 97.81 83 GLU A C 1
ATOM 654 O O . GLU A 1 83 ? -11.484 1.349 19.226 1.00 97.81 83 GLU A O 1
ATOM 659 N N . PHE A 1 84 ? -12.106 0.228 21.060 1.00 97.50 84 PHE A N 1
ATOM 660 C CA . PHE A 1 84 ? -11.865 -1.117 20.508 1.00 97.50 84 PHE A CA 1
ATOM 661 C C . PHE A 1 84 ? -13.151 -1.889 20.160 1.00 97.50 84 PHE A C 1
ATOM 663 O O . PHE A 1 84 ? -13.229 -3.101 20.341 1.00 97.50 84 PHE A O 1
ATOM 670 N N . GLY A 1 85 ? -14.185 -1.181 19.696 1.00 97.75 85 GLY A N 1
ATOM 671 C CA . GLY A 1 85 ? -15.481 -1.773 19.334 1.00 97.75 85 GLY A CA 1
ATOM 672 C C . GLY A 1 85 ? -15.505 -2.478 17.969 1.00 97.75 85 GLY A C 1
ATOM 673 O O . GLY A 1 85 ? -14.480 -2.654 17.311 1.00 97.75 85 GLY A O 1
ATOM 674 N N . ASP A 1 86 ? -16.702 -2.824 17.493 1.00 98.25 86 ASP A N 1
ATOM 675 C CA . ASP A 1 86 ? -16.911 -3.611 16.262 1.00 98.25 86 ASP A CA 1
ATOM 676 C C . ASP A 1 86 ? -16.256 -3.005 15.013 1.00 98.25 86 ASP A C 1
ATOM 678 O O . ASP A 1 86 ? -15.724 -3.723 14.159 1.00 98.25 86 ASP A O 1
ATOM 682 N N . ARG A 1 87 ? -16.244 -1.670 14.910 1.00 97.31 87 ARG A N 1
ATOM 683 C CA . ARG A 1 87 ? -15.581 -0.974 13.801 1.00 97.31 87 ARG A CA 1
ATOM 684 C C . ARG A 1 87 ? -14.065 -1.168 13.830 1.00 97.31 87 ARG A C 1
ATOM 686 O O . ARG A 1 87 ? -13.481 -1.437 12.785 1.00 97.31 87 ARG A O 1
ATOM 693 N N . PHE A 1 88 ? -13.438 -1.119 15.007 1.00 98.31 88 PHE A N 1
ATOM 694 C CA . PHE A 1 88 ? -12.012 -1.417 15.164 1.00 98.31 88 PHE A CA 1
ATOM 695 C C . PHE A 1 88 ? -11.700 -2.861 14.756 1.00 98.31 88 PHE A C 1
ATOM 697 O O . PHE A 1 88 ? -10.770 -3.098 13.988 1.00 98.31 88 PHE A O 1
ATOM 704 N N . VAL A 1 89 ? -12.522 -3.824 15.190 1.00 98.31 89 VAL A N 1
ATOM 705 C CA . VAL A 1 89 ? -12.379 -5.239 14.801 1.00 98.31 89 VAL A CA 1
ATOM 706 C C . VAL A 1 89 ? -12.494 -5.412 13.283 1.00 98.31 89 VAL A C 1
ATOM 708 O O . VAL A 1 89 ? -11.713 -6.151 12.683 1.00 98.31 89 VAL A O 1
ATOM 711 N N . SER A 1 90 ? -13.433 -4.714 12.645 1.00 98.44 90 SER A N 1
ATOM 712 C CA . SER A 1 90 ? -13.629 -4.764 11.191 1.00 98.44 90 SER A CA 1
ATOM 713 C C . SER A 1 90 ? -12.436 -4.174 10.435 1.00 98.44 90 SER A C 1
ATOM 715 O O . SER A 1 90 ? -11.942 -4.791 9.492 1.00 98.44 90 SER A O 1
ATOM 717 N N . LEU A 1 91 ? -11.906 -3.034 10.892 1.00 98.38 91 LEU A N 1
ATOM 718 C CA . LEU A 1 91 ? -10.694 -2.420 10.343 1.00 98.38 91 LEU A C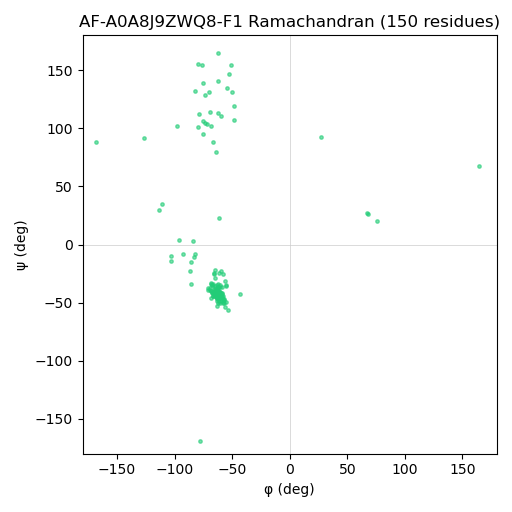A 1
ATOM 719 C C . LEU A 1 91 ? -9.469 -3.332 10.505 1.00 98.38 91 LEU A C 1
ATOM 721 O O . LEU A 1 91 ? -8.725 -3.538 9.550 1.00 98.38 91 LEU A O 1
ATOM 725 N N . ALA A 1 92 ? -9.288 -3.948 11.676 1.00 98.12 92 ALA A N 1
ATOM 726 C CA . ALA A 1 92 ? -8.194 -4.886 11.921 1.00 98.12 92 ALA A CA 1
ATOM 727 C C . ALA A 1 92 ? -8.288 -6.123 11.011 1.00 98.12 92 ALA A C 1
ATOM 729 O O . ALA A 1 92 ? -7.276 -6.614 10.510 1.00 98.12 92 ALA A O 1
ATOM 730 N N . ARG A 1 93 ? -9.509 -6.603 10.732 1.00 98.12 93 ARG A N 1
ATOM 731 C CA . ARG A 1 93 ? -9.739 -7.676 9.753 1.00 98.12 93 ARG A CA 1
ATOM 732 C C . ARG A 1 93 ? -9.436 -7.241 8.320 1.00 98.12 93 ARG A C 1
ATOM 734 O O . ARG A 1 93 ? -8.930 -8.048 7.543 1.00 98.12 93 ARG A O 1
ATOM 741 N N . ALA A 1 94 ? -9.701 -5.983 7.972 1.00 97.50 94 ALA A N 1
ATOM 742 C CA . ALA A 1 94 ? -9.380 -5.457 6.650 1.00 97.50 94 ALA A CA 1
ATOM 743 C C . ALA A 1 94 ? -7.870 -5.489 6.370 1.00 97.50 94 ALA A C 1
ATOM 745 O O . ALA A 1 94 ? -7.487 -5.766 5.239 1.00 97.50 94 ALA A O 1
ATOM 746 N N . VAL A 1 95 ? -7.013 -5.293 7.382 1.00 97.75 95 VAL A N 1
ATOM 747 C CA . VAL A 1 95 ? -5.546 -5.286 7.214 1.00 97.75 95 VAL A CA 1
ATOM 748 C C . VAL A 1 95 ? -5.036 -6.550 6.520 1.00 97.75 95 VAL A C 1
ATOM 750 O O . VAL A 1 95 ? -4.390 -6.451 5.477 1.00 97.75 95 VAL A O 1
ATOM 753 N N . TYR A 1 96 ? -5.329 -7.740 7.059 1.00 95.31 96 TYR A N 1
ATOM 754 C CA . TYR A 1 96 ? -4.810 -8.977 6.465 1.00 95.31 96 TYR A CA 1
ATOM 755 C C . TYR A 1 96 ? -5.489 -9.290 5.128 1.00 95.31 96 TYR A C 1
ATOM 757 O O . TYR A 1 96 ? -4.809 -9.684 4.190 1.00 95.31 96 TYR A O 1
ATOM 765 N N . ARG A 1 97 ? -6.795 -9.021 4.986 1.00 96.62 97 ARG A N 1
ATOM 766 C CA . ARG A 1 97 ? -7.516 -9.283 3.730 1.00 96.62 97 ARG A CA 1
ATOM 767 C C . ARG A 1 97 ? -7.047 -8.408 2.573 1.00 96.62 97 ARG A C 1
ATOM 769 O O . ARG A 1 97 ? -6.885 -8.900 1.459 1.00 96.62 97 ARG A O 1
ATOM 776 N N . LEU A 1 98 ? -6.808 -7.124 2.832 1.00 96.12 98 LEU A N 1
ATOM 777 C CA . LEU A 1 98 ? -6.240 -6.210 1.844 1.00 96.12 98 LEU A CA 1
ATOM 778 C C . LEU A 1 98 ? -4.780 -6.565 1.548 1.00 96.12 98 LEU A C 1
ATOM 780 O O . LEU A 1 98 ? -4.368 -6.507 0.393 1.00 96.12 98 LEU A O 1
ATOM 784 N N . ASN A 1 99 ? -4.004 -6.993 2.549 1.00 96.06 99 ASN A N 1
ATOM 785 C CA . ASN A 1 99 ? -2.638 -7.459 2.316 1.00 96.06 99 ASN A CA 1
ATOM 786 C C . ASN A 1 99 ? -2.593 -8.731 1.452 1.00 96.06 99 ASN A C 1
ATOM 788 O O . ASN A 1 99 ? -1.748 -8.827 0.558 1.00 96.06 99 ASN A O 1
ATOM 792 N N . ASP A 1 100 ? -3.499 -9.681 1.679 1.00 94.88 100 ASP A N 1
ATOM 793 C CA . ASP A 1 100 ? -3.620 -10.892 0.867 1.00 94.88 100 ASP A CA 1
ATOM 794 C C . ASP A 1 100 ? -3.977 -10.526 -0.577 1.00 94.88 100 ASP A C 1
ATOM 796 O O . ASP A 1 100 ? -3.296 -10.967 -1.503 1.00 94.88 100 ASP A O 1
ATOM 800 N N . HIS A 1 101 ? -4.951 -9.629 -0.775 1.00 94.31 101 HIS A N 1
ATOM 801 C CA . HIS A 1 101 ? -5.309 -9.102 -2.095 1.00 94.31 101 HIS A CA 1
ATOM 802 C C . HIS A 1 101 ? -4.134 -8.394 -2.789 1.00 94.31 101 HIS A C 1
ATOM 804 O O . HIS A 1 101 ? -3.834 -8.665 -3.952 1.00 94.31 101 HIS A O 1
ATOM 810 N N . ARG A 1 102 ? -3.398 -7.541 -2.069 1.00 95.75 102 ARG A N 1
ATOM 811 C CA . ARG A 1 102 ? -2.198 -6.870 -2.588 1.00 95.75 102 ARG A CA 1
ATOM 812 C C . ARG A 1 102 ? -1.116 -7.871 -2.991 1.00 95.75 102 ARG A C 1
ATOM 814 O O . ARG A 1 102 ? -0.499 -7.727 -4.042 1.00 95.75 102 ARG A O 1
ATOM 821 N N . THR A 1 103 ? -0.892 -8.902 -2.181 1.00 94.62 103 THR A N 1
ATOM 822 C CA . THR A 1 103 ? 0.100 -9.959 -2.449 1.00 94.62 103 THR A CA 1
ATOM 823 C C . THR A 1 103 ? -0.250 -10.726 -3.722 1.00 94.62 103 THR A C 1
ATOM 825 O O . THR A 1 103 ? 0.604 -10.987 -4.570 1.00 94.62 103 THR A O 1
ATOM 828 N N . ALA A 1 104 ? -1.533 -11.008 -3.887 1.00 92.12 104 ALA A N 1
ATOM 829 C CA . ALA A 1 104 ? -2.124 -11.587 -5.076 1.00 92.12 104 ALA A CA 1
ATOM 830 C C . ALA A 1 104 ? -1.891 -10.751 -6.349 1.00 92.12 104 ALA A C 1
ATOM 832 O O . ALA A 1 104 ? -1.415 -11.277 -7.358 1.00 92.12 104 ALA A O 1
ATOM 833 N N . LEU A 1 105 ? -2.151 -9.442 -6.288 1.00 93.12 105 LEU A N 1
ATOM 834 C CA . LEU A 1 105 ? -1.906 -8.512 -7.396 1.00 93.12 105 LEU A CA 1
ATOM 835 C C . LEU A 1 105 ? -0.420 -8.442 -7.774 1.00 93.12 105 LEU A C 1
ATOM 837 O O . LEU A 1 105 ? -0.071 -8.481 -8.951 1.00 93.12 105 LEU A O 1
ATOM 841 N N . LYS A 1 106 ? 0.478 -8.417 -6.783 1.00 92.88 106 LYS A N 1
ATOM 842 C CA . LYS A 1 106 ? 1.935 -8.443 -7.004 1.00 92.88 106 LYS A CA 1
ATOM 843 C C . LYS A 1 106 ? 2.388 -9.711 -7.715 1.00 92.88 106 LYS A C 1
ATOM 845 O O . LYS A 1 106 ? 3.243 -9.656 -8.604 1.00 92.88 106 LYS A O 1
ATOM 850 N N . ARG A 1 107 ? 1.819 -10.858 -7.333 1.00 91.12 107 ARG A N 1
ATOM 851 C CA . ARG A 1 107 ? 2.088 -12.134 -8.000 1.00 91.12 107 ARG A CA 1
ATOM 852 C C . ARG A 1 107 ? 1.610 -12.089 -9.450 1.00 91.12 107 ARG A C 1
ATOM 854 O O . ARG A 1 107 ? 2.402 -12.406 -10.332 1.00 91.12 107 ARG A O 1
ATOM 861 N N . ALA A 1 108 ? 0.382 -11.633 -9.699 1.00 89.44 108 ALA A N 1
ATOM 862 C CA . ALA A 1 108 ? -0.168 -11.498 -11.050 1.00 89.44 108 ALA A CA 1
ATOM 863 C C . ALA A 1 108 ? 0.697 -10.587 -11.941 1.00 89.44 108 ALA A C 1
ATOM 865 O O . ALA A 1 108 ? 1.096 -10.988 -13.034 1.00 89.44 108 ALA A O 1
ATOM 866 N N . ALA A 1 109 ? 1.098 -9.420 -11.432 1.00 89.94 109 ALA A N 1
ATOM 867 C CA . ALA A 1 109 ? 1.979 -8.501 -12.146 1.00 89.94 109 ALA A CA 1
ATOM 868 C C . ALA A 1 109 ? 3.358 -9.118 -12.442 1.00 89.94 109 ALA A C 1
ATOM 870 O O . ALA A 1 109 ? 3.889 -8.981 -13.543 1.00 89.94 109 ALA A O 1
ATOM 871 N N . SER A 1 110 ? 3.941 -9.838 -11.477 1.00 90.56 110 SER A N 1
ATOM 872 C CA . SER A 1 110 ? 5.236 -10.507 -11.664 1.00 90.56 110 SER A CA 1
ATOM 873 C C . SER A 1 110 ? 5.169 -11.610 -12.720 1.00 90.56 110 SER A C 1
ATOM 875 O O . SER A 1 110 ? 6.098 -11.737 -13.511 1.00 90.56 110 SER A O 1
ATOM 877 N N . LEU A 1 111 ? 4.074 -12.377 -12.758 1.00 87.19 111 LEU A N 1
ATOM 878 C CA . LEU A 1 111 ? 3.843 -13.403 -13.779 1.00 87.19 111 LEU A CA 1
ATOM 879 C C . LEU A 1 111 ? 3.675 -12.785 -15.172 1.00 87.19 111 LEU A C 1
ATOM 881 O O . LEU A 1 111 ? 4.249 -13.288 -16.133 1.00 87.19 111 LEU A O 1
ATOM 885 N N . ARG A 1 112 ? 2.956 -11.661 -15.276 1.00 85.12 112 ARG A N 1
ATOM 886 C CA . ARG A 1 112 ? 2.755 -10.929 -16.538 1.00 85.12 112 ARG A CA 1
ATOM 887 C C . ARG A 1 112 ? 4.060 -10.377 -17.122 1.00 85.12 112 ARG A C 1
ATOM 889 O O . ARG A 1 112 ? 4.202 -10.296 -18.337 1.00 85.12 112 ARG A O 1
ATOM 896 N N . LEU A 1 113 ? 4.980 -9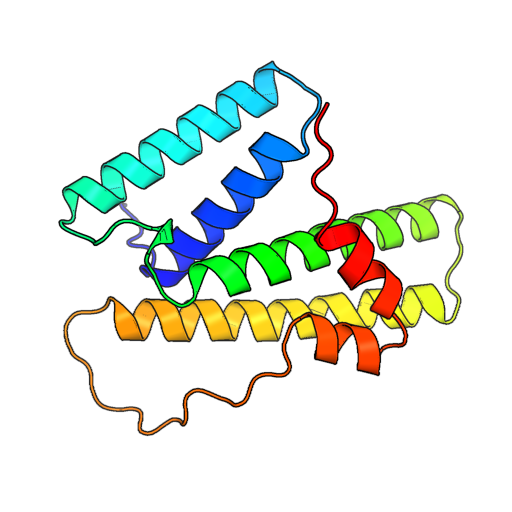.955 -16.259 1.00 85.19 113 LEU A N 1
ATOM 897 C CA . LEU A 1 113 ? 6.187 -9.215 -16.637 1.00 85.19 113 LEU A CA 1
ATOM 898 C C . LEU A 1 113 ? 7.471 -10.059 -16.642 1.00 85.19 113 LEU A C 1
ATOM 900 O O . LEU A 1 113 ? 8.518 -9.581 -17.077 1.00 85.19 113 LEU A O 1
ATOM 904 N N . GLY A 1 114 ? 7.423 -11.284 -16.117 1.00 73.56 114 GLY A N 1
ATOM 905 C CA . GLY A 1 114 ? 8.561 -12.197 -16.078 1.00 73.56 114 GLY A CA 1
ATOM 906 C C . GLY A 1 114 ? 8.849 -12.857 -17.436 1.00 73.56 114 GLY A C 1
ATOM 907 O O . GLY A 1 114 ? 7.941 -13.023 -18.251 1.00 73.56 114 GLY A O 1
ATOM 908 N N . PRO A 1 115 ? 10.102 -13.280 -17.698 1.00 58.50 115 PRO A N 1
ATOM 909 C CA . PRO A 1 115 ? 10.425 -14.056 -18.885 1.00 58.50 115 PRO A CA 1
ATOM 910 C C . PRO A 1 115 ? 9.846 -15.462 -18.708 1.00 58.50 115 PRO A C 1
ATOM 912 O O . PRO A 1 115 ? 10.380 -16.242 -17.929 1.00 58.50 115 PRO A O 1
ATOM 915 N N . GLY A 1 116 ? 8.732 -15.743 -19.386 1.00 56.41 116 GLY A N 1
ATOM 916 C CA . GLY A 1 116 ? 8.137 -17.068 -19.579 1.00 56.41 116 GLY A CA 1
ATOM 917 C C . GLY A 1 116 ? 8.410 -18.122 -18.499 1.00 56.41 116 GLY A C 1
ATOM 918 O O . GLY A 1 116 ? 9.338 -18.913 -18.629 1.00 56.41 116 GLY A O 1
ATOM 919 N N . LEU A 1 117 ? 7.518 -18.219 -17.516 1.00 45.19 117 LEU A N 1
ATOM 920 C CA . LEU A 1 117 ? 7.116 -19.515 -16.975 1.00 45.19 117 LEU A CA 1
ATOM 921 C C . LEU A 1 117 ? 5.593 -19.570 -17.039 1.00 45.19 117 LEU A C 1
ATOM 923 O O . LEU A 1 117 ? 4.891 -19.119 -16.137 1.00 45.19 117 LEU A O 1
ATOM 927 N N . GLY A 1 118 ? 5.099 -20.097 -18.158 1.00 48.97 118 GLY A N 1
ATOM 928 C CA . GLY A 1 118 ? 3.851 -20.836 -18.126 1.00 48.97 118 GLY A CA 1
ATOM 929 C C . GLY A 1 118 ? 4.123 -22.112 -17.346 1.00 48.97 118 GLY A C 1
ATOM 930 O O . GLY A 1 118 ? 4.786 -22.998 -17.859 1.00 48.97 118 GLY A O 1
ATOM 931 N N . GLU A 1 119 ? 3.701 -22.144 -16.091 1.00 41.25 119 GLU A N 1
ATOM 932 C CA . GLU A 1 119 ? 3.336 -23.353 -15.353 1.00 41.25 119 GLU A CA 1
ATOM 933 C C . GLU A 1 119 ? 2.638 -22.875 -14.087 1.00 41.25 119 GLU A C 1
ATOM 935 O O . GLU A 1 119 ? 3.220 -22.520 -13.064 1.00 41.25 119 GLU A O 1
ATOM 940 N N . GLY A 1 120 ? 1.345 -22.716 -14.270 1.00 44.12 120 GLY A N 1
ATOM 941 C CA . GLY A 1 120 ? 0.442 -22.079 -13.354 1.00 44.12 120 GLY A CA 1
ATOM 942 C C . GLY A 1 120 ? -0.805 -21.784 -14.151 1.00 44.12 120 GLY A C 1
ATOM 943 O O . GLY A 1 120 ? -1.148 -20.624 -14.333 1.00 44.12 120 GLY A O 1
ATOM 944 N N . ASP A 1 121 ? -1.513 -22.839 -14.553 1.00 43.62 121 ASP A N 1
ATOM 945 C CA . ASP A 1 121 ? -2.970 -22.797 -14.728 1.00 43.62 121 ASP A CA 1
ATOM 946 C C . ASP A 1 121 ? -3.676 -22.479 -13.387 1.00 43.62 121 ASP A C 1
ATOM 948 O O . ASP A 1 121 ? -4.839 -22.826 -13.191 1.00 43.62 121 ASP A O 1
ATOM 952 N N . ASP A 1 122 ? -2.975 -21.843 -12.435 1.00 47.09 122 ASP A N 1
ATOM 953 C CA . ASP A 1 122 ? -3.582 -21.186 -11.301 1.00 47.09 122 ASP A CA 1
ATOM 954 C C . ASP A 1 122 ? -4.495 -20.135 -11.931 1.00 47.09 122 ASP A C 1
ATOM 956 O O . ASP A 1 122 ? -3.988 -19.197 -12.565 1.00 47.09 122 ASP A O 1
ATOM 960 N N . PRO A 1 123 ? -5.827 -20.296 -11.836 1.00 45.19 123 PRO A N 1
ATOM 961 C CA . PRO A 1 123 ? -6.737 -19.291 -12.346 1.00 45.19 123 PRO A CA 1
ATOM 962 C C . PRO A 1 123 ? -6.274 -17.961 -11.774 1.00 45.19 123 PRO A C 1
ATOM 964 O O . PRO A 1 123 ? -6.017 -17.901 -10.572 1.00 45.19 123 PRO A O 1
ATOM 967 N N . VAL A 1 124 ? -6.135 -16.927 -12.619 1.00 50.25 124 VAL A N 1
ATOM 968 C CA . VAL A 1 124 ? -6.056 -15.541 -12.139 1.00 50.25 124 VAL A CA 1
ATOM 969 C C . VAL A 1 124 ? -7.219 -15.426 -11.167 1.00 50.25 124 VAL A C 1
ATOM 971 O O . VAL A 1 124 ? -8.358 -15.537 -11.628 1.00 50.25 124 VAL A O 1
ATOM 974 N N . PRO A 1 125 ? -6.975 -15.372 -9.848 1.00 48.53 125 PRO A N 1
ATOM 975 C CA . PRO A 1 125 ? -8.069 -15.616 -8.936 1.00 48.53 125 PRO A CA 1
ATOM 976 C C . PRO A 1 125 ? -9.122 -14.544 -9.154 1.00 48.53 125 PRO A C 1
ATOM 978 O O . PRO A 1 125 ? -8.789 -13.379 -9.396 1.00 48.53 125 PRO A O 1
ATOM 981 N N . ASP A 1 126 ? -10.384 -14.957 -9.093 1.00 51.97 126 ASP A N 1
ATOM 982 C CA . ASP A 1 126 ? -11.505 -14.044 -8.931 1.00 51.97 126 ASP A CA 1
ATOM 983 C C . ASP A 1 126 ? -11.340 -13.392 -7.557 1.00 51.97 126 ASP A C 1
ATOM 985 O O . ASP A 1 126 ? -11.830 -13.867 -6.531 1.00 51.97 126 ASP A O 1
ATOM 989 N N . TYR A 1 127 ? -10.460 -12.397 -7.496 1.00 54.66 127 TYR A N 1
ATOM 990 C CA . TYR A 1 127 ? -10.223 -11.672 -6.275 1.00 54.66 127 TYR A CA 1
ATOM 991 C C . TYR A 1 127 ? -11.427 -10.782 -6.061 1.00 54.66 127 TYR A C 1
ATOM 993 O O . TYR A 1 127 ? -11.756 -9.962 -6.921 1.00 54.66 127 TYR A O 1
ATOM 1001 N N . ASN A 1 128 ? -11.999 -10.862 -4.861 1.00 63.34 128 ASN A N 1
ATOM 1002 C CA . ASN A 1 128 ? -12.791 -9.758 -4.362 1.00 63.34 128 ASN A CA 1
ATOM 1003 C C . ASN A 1 128 ? -11.972 -8.476 -4.556 1.00 63.34 128 ASN A C 1
ATOM 1005 O O . ASN A 1 128 ? -10.872 -8.337 -4.018 1.00 63.34 128 ASN A O 1
ATOM 1009 N N . THR A 1 129 ? -12.508 -7.555 -5.346 1.00 85.75 129 THR A N 1
ATOM 1010 C CA . THR A 1 129 ? -12.003 -6.192 -5.474 1.00 85.75 129 THR A CA 1
ATOM 1011 C C . THR A 1 129 ? -11.838 -5.578 -4.087 1.00 85.75 129 THR A C 1
ATOM 1013 O O . THR A 1 129 ? -12.559 -5.932 -3.147 1.00 85.75 129 THR A O 1
ATOM 1016 N N . THR A 1 130 ? -10.945 -4.599 -3.952 1.00 90.62 130 THR A N 1
ATOM 1017 C CA . THR A 1 130 ? -10.818 -3.788 -2.731 1.00 90.62 130 THR A CA 1
ATOM 1018 C C . THR A 1 130 ? -12.189 -3.366 -2.183 1.00 90.62 130 THR A C 1
ATOM 1020 O O . THR A 1 130 ? -12.456 -3.507 -0.991 1.00 90.62 130 THR A O 1
ATOM 1023 N N . LYS A 1 131 ? -13.111 -2.956 -3.065 1.00 91.06 131 LYS A N 1
ATOM 1024 C CA . LYS A 1 131 ? -14.499 -2.606 -2.720 1.00 91.06 131 LYS A CA 1
ATOM 1025 C C . LYS A 1 131 ? -15.294 -3.763 -2.122 1.00 91.06 131 LYS A C 1
ATOM 1027 O O . LYS A 1 131 ? -15.974 -3.555 -1.124 1.00 91.06 131 LYS A O 1
ATOM 1032 N N . GLN A 1 132 ? -15.223 -4.961 -2.699 1.00 92.31 132 GLN A N 1
ATOM 1033 C CA . GLN A 1 132 ? -15.914 -6.142 -2.167 1.00 92.31 132 GLN A CA 1
ATOM 1034 C C . GLN A 1 132 ? -15.367 -6.546 -0.795 1.00 92.31 132 GLN A C 1
ATOM 1036 O O . GLN A 1 132 ? -16.157 -6.772 0.118 1.00 92.31 132 GLN A O 1
ATOM 1041 N N . ILE A 1 133 ? -14.038 -6.561 -0.616 1.00 94.38 133 ILE A N 1
ATOM 1042 C CA . ILE A 1 133 ? -13.410 -6.860 0.685 1.00 94.38 133 ILE A CA 1
ATOM 1043 C C . ILE A 1 133 ? -13.916 -5.895 1.760 1.00 94.38 133 ILE A C 1
ATOM 1045 O O . ILE A 1 133 ? -14.282 -6.316 2.856 1.00 94.38 133 ILE A O 1
ATOM 1049 N N . LEU A 1 134 ? -13.945 -4.600 1.445 1.00 95.38 134 LEU A N 1
ATOM 1050 C CA . LEU A 1 134 ? -14.422 -3.573 2.364 1.00 95.38 134 LEU A CA 1
ATOM 1051 C C . LEU A 1 134 ? -15.929 -3.695 2.627 1.00 95.38 134 LEU A C 1
ATOM 1053 O O . LEU A 1 134 ? -16.349 -3.603 3.778 1.00 95.38 134 LEU A O 1
ATOM 1057 N N . ALA A 1 135 ? -16.740 -3.960 1.602 1.00 95.00 135 ALA A N 1
ATOM 1058 C CA . ALA A 1 135 ? -18.185 -4.128 1.744 1.00 95.00 135 ALA A CA 1
ATOM 1059 C C . ALA A 1 135 ? -18.553 -5.319 2.646 1.00 95.00 135 ALA A C 1
ATOM 1061 O O . ALA A 1 135 ? -19.406 -5.182 3.521 1.00 95.00 135 ALA A O 1
ATOM 1062 N N . GLU A 1 136 ? -17.870 -6.457 2.497 1.00 95.38 136 GLU A N 1
ATOM 1063 C CA . GLU A 1 136 ? -18.054 -7.648 3.344 1.00 95.38 136 GLU A CA 1
ATOM 1064 C C . GLU A 1 136 ? -17.734 -7.388 4.824 1.00 95.38 136 GLU A C 1
ATOM 1066 O O . GLU A 1 136 ? -18.247 -8.075 5.705 1.00 95.38 136 GLU A O 1
ATOM 1071 N N . LEU A 1 137 ? -16.898 -6.387 5.106 1.00 96.06 137 LEU A N 1
ATOM 1072 C CA . LEU A 1 137 ? -16.528 -5.965 6.456 1.00 96.06 137 LEU A CA 1
ATOM 1073 C C . LEU A 1 137 ? -17.361 -4.778 6.965 1.00 96.06 137 LEU A C 1
ATOM 1075 O O . LEU A 1 137 ? -17.084 -4.271 8.049 1.00 96.06 137 LEU A O 1
ATOM 1079 N N . GLY A 1 138 ? -18.360 -4.313 6.206 1.00 96.44 138 GLY A N 1
ATOM 1080 C CA . GLY A 1 138 ? -19.151 -3.133 6.569 1.00 96.44 138 GLY A CA 1
ATOM 1081 C C . GLY A 1 138 ? -18.360 -1.820 6.511 1.00 96.44 138 GLY A C 1
ATOM 1082 O O . GLY A 1 138 ? -18.689 -0.877 7.224 1.00 96.44 138 GLY A O 1
ATOM 1083 N N . LEU A 1 139 ? -17.316 -1.762 5.678 1.00 96.44 139 LEU A N 1
ATOM 1084 C CA . LEU A 1 139 ? -16.384 -0.639 5.518 1.00 96.44 139 LEU A CA 1
ATOM 1085 C C . LEU A 1 139 ? -16.504 0.024 4.135 1.00 96.44 139 LEU A C 1
ATOM 1087 O O . LEU A 1 139 ? -15.524 0.528 3.587 1.00 96.44 139 LEU A O 1
ATOM 1091 N N . SER A 1 140 ? -17.688 0.005 3.520 1.00 93.06 140 SER A N 1
ATOM 1092 C CA . SER A 1 140 ? -17.902 0.597 2.188 1.00 93.06 140 SER A CA 1
ATOM 1093 C C . SER A 1 140 ? -17.554 2.092 2.126 1.00 93.06 140 SER A C 1
ATOM 1095 O O . SER A 1 140 ? -17.204 2.600 1.063 1.00 93.06 140 SER A O 1
ATOM 1097 N N . ASP A 1 141 ? -17.610 2.792 3.259 1.00 92.00 141 ASP A N 1
ATOM 1098 C CA . ASP A 1 141 ? -17.187 4.185 3.404 1.00 92.00 141 ASP A CA 1
ATOM 1099 C C . ASP A 1 141 ? -15.678 4.373 3.178 1.00 92.00 141 ASP A C 1
ATOM 1101 O O . ASP A 1 141 ? -15.270 5.338 2.534 1.00 92.00 141 ASP A O 1
ATOM 1105 N N . VAL A 1 142 ? -14.852 3.407 3.595 1.00 89.50 142 VAL A N 1
ATOM 1106 C CA . VAL A 1 142 ? -13.399 3.414 3.350 1.00 89.50 142 VAL A CA 1
ATOM 1107 C C . VAL A 1 142 ? -13.088 3.422 1.853 1.00 89.50 142 VAL A C 1
ATOM 1109 O O . VAL A 1 142 ? -12.155 4.100 1.427 1.00 89.50 142 VAL A O 1
ATOM 1112 N N . ALA A 1 143 ? -13.876 2.717 1.036 1.00 79.56 143 ALA A N 1
ATOM 1113 C CA . ALA A 1 143 ? -13.679 2.698 -0.413 1.00 79.56 143 ALA A CA 1
ATOM 1114 C C . ALA A 1 143 ? -13.922 4.081 -1.041 1.00 79.56 143 ALA A C 1
ATOM 1116 O O . ALA A 1 143 ? -13.197 4.476 -1.953 1.00 79.56 143 ALA A O 1
ATOM 1117 N N . GLY A 1 144 ? -14.911 4.825 -0.536 1.00 78.56 144 GLY A N 1
ATOM 1118 C CA . GLY A 1 144 ? -15.165 6.208 -0.941 1.00 78.56 144 GLY A CA 1
ATOM 1119 C C . GLY A 1 144 ? -13.989 7.120 -0.592 1.00 78.56 144 GLY A C 1
ATOM 1120 O O . GLY A 1 144 ? -13.417 7.751 -1.478 1.00 78.56 144 GLY A O 1
ATOM 1121 N N . SER A 1 145 ? -13.550 7.100 0.670 1.00 78.81 145 SER A N 1
ATOM 1122 C CA . SER A 1 145 ? -12.424 7.919 1.147 1.00 78.81 145 SER A CA 1
ATOM 1123 C C . SER A 1 145 ? -11.080 7.560 0.503 1.00 78.81 145 SER A C 1
ATOM 1125 O O . SER A 1 145 ? -10.201 8.410 0.368 1.00 78.81 145 SER A O 1
ATOM 1127 N N . ALA A 1 146 ? -10.890 6.306 0.085 1.00 75.69 146 ALA A N 1
ATOM 1128 C CA . ALA A 1 146 ? -9.704 5.893 -0.660 1.00 75.69 146 ALA A CA 1
ATOM 1129 C C . ALA A 1 146 ? -9.666 6.512 -2.069 1.00 75.69 146 ALA A C 1
ATOM 1131 O O . ALA A 1 146 ? -8.581 6.812 -2.563 1.00 75.69 146 ALA A O 1
ATOM 1132 N N . MET A 1 147 ? -10.826 6.720 -2.704 1.00 68.94 147 MET A N 1
ATOM 1133 C CA . MET A 1 147 ? -10.943 7.275 -4.060 1.00 68.94 147 MET A CA 1
ATOM 1134 C C . MET A 1 147 ? -10.959 8.812 -4.104 1.00 68.94 147 MET A C 1
ATOM 1136 O O . MET A 1 147 ? -10.736 9.391 -5.168 1.00 68.94 147 MET A O 1
ATOM 1140 N N . GLU A 1 148 ? -11.176 9.486 -2.974 1.00 68.38 148 GLU A N 1
ATOM 1141 C CA . GLU A 1 148 ? -11.060 10.941 -2.878 1.00 68.38 148 GLU A CA 1
ATOM 1142 C C . GLU A 1 148 ? -9.583 11.364 -2.897 1.00 68.38 148 GLU A C 1
ATOM 1144 O O . GLU A 1 148 ? -8.836 11.211 -1.927 1.00 68.3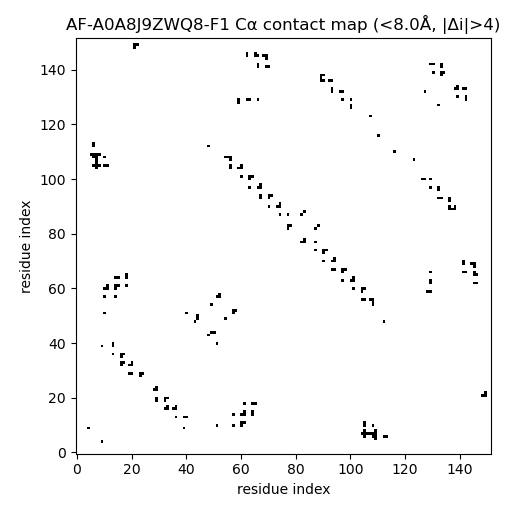8 148 GLU A O 1
ATOM 1149 N N . ILE A 1 149 ? -9.139 11.899 -4.037 1.00 53.31 149 ILE A N 1
ATOM 1150 C CA . ILE A 1 149 ? -7.855 12.596 -4.139 1.00 53.31 149 ILE A CA 1
ATOM 1151 C C . ILE A 1 149 ? -8.003 13.904 -3.357 1.00 53.31 149 ILE A C 1
ATOM 1153 O O . ILE A 1 149 ? -8.755 14.784 -3.782 1.00 53.31 149 ILE A O 1
ATOM 1157 N N . HIS A 1 150 ? -7.274 14.055 -2.248 1.00 48.00 150 HIS A N 1
ATOM 1158 C CA . HIS A 1 150 ? -7.053 15.369 -1.645 1.00 48.00 150 HIS A CA 1
ATOM 1159 C C . HIS A 1 150 ? -6.203 16.192 -2.620 1.00 48.00 150 HIS A C 1
ATOM 1161 O O . HIS A 1 150 ? -4.978 16.155 -2.602 1.00 48.00 150 HIS A O 1
ATOM 1167 N N . ARG A 1 151 ? -6.873 16.888 -3.543 1.00 36.03 151 ARG A N 1
ATOM 1168 C CA . ARG A 1 151 ? -6.283 18.007 -4.272 1.00 36.03 151 ARG A CA 1
ATOM 1169 C C . ARG A 1 151 ? -6.243 19.185 -3.306 1.00 36.03 151 ARG A C 1
ATOM 1171 O O . ARG A 1 151 ? -7.249 19.874 -3.168 1.00 36.03 151 ARG A O 1
ATOM 1178 N N . ASN A 1 152 ? -5.102 19.372 -2.653 1.00 30.56 152 ASN A N 1
ATOM 1179 C CA . ASN A 1 152 ? -4.688 20.686 -2.173 1.00 30.56 152 ASN A CA 1
ATOM 1180 C C . ASN A 1 152 ? -3.744 21.304 -3.203 1.00 30.56 152 ASN A C 1
ATOM 1182 O O . ASN A 1 152 ? -2.831 20.582 -3.664 1.00 30.56 152 ASN A O 1
#

Sequence (152 aa):
MKVKLPPGDVLDKATILHIKAERLDDPDKVANVRRELEALTEAWSKHGMVEMESVGEWAALLEVNRAMWVVEEALRAHESRGEFGDRFVSLARAVYRLNDHRTALKRAASLRLGPGLGEGDDPVPDYNTTKQILAELGLSDVAGSAMEIHRN